Protein AF-A0A6P0YKS4-F1 (afdb_monomer)

Structure (mmCIF, N/CA/C/O backbone):
data_AF-A0A6P0YKS4-F1
#
_entry.id   AF-A0A6P0YKS4-F1
#
loop_
_atom_site.group_PDB
_atom_site.id
_atom_site.type_symbol
_atom_site.label_atom_id
_atom_site.label_alt_id
_atom_site.label_comp_id
_atom_site.label_asym_id
_atom_site.label_entity_id
_atom_site.label_seq_id
_atom_site.pdbx_PDB_ins_code
_atom_site.Cartn_x
_atom_site.Cartn_y
_atom_site.Cartn_z
_atom_site.occupancy
_atom_site.B_iso_or_equiv
_atom_site.auth_seq_id
_atom_site.auth_comp_id
_atom_site.auth_asym_id
_atom_site.auth_atom_id
_atom_site.pdbx_PDB_model_num
ATOM 1 N N . MET A 1 1 ? -8.282 -1.450 -3.101 1.00 84.88 1 MET A N 1
ATOM 2 C CA . MET A 1 1 ? -7.447 -0.803 -2.069 1.00 84.88 1 MET A CA 1
ATOM 3 C C . MET A 1 1 ? -6.037 -1.349 -2.184 1.00 84.88 1 MET A C 1
ATOM 5 O 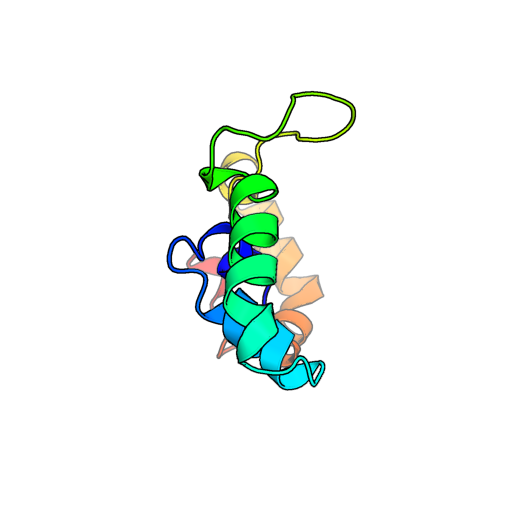O . MET A 1 1 ? -5.916 -2.565 -2.306 1.00 84.88 1 MET A O 1
ATOM 9 N N . LYS A 1 2 ? -5.008 -0.495 -2.210 1.00 91.19 2 LYS A N 1
ATOM 10 C CA . LYS A 1 2 ? -3.612 -0.930 -2.345 1.00 91.19 2 LYS A CA 1
ATOM 11 C C . LYS A 1 2 ? -2.828 -0.693 -1.055 1.00 91.19 2 LYS A C 1
ATOM 13 O O . LYS A 1 2 ? -3.227 0.103 -0.206 1.00 91.19 2 LYS A O 1
ATOM 18 N N . TYR A 1 3 ? -1.714 -1.403 -0.903 1.00 89.12 3 TYR A N 1
ATOM 19 C CA . TYR A 1 3 ? -0.847 -1.269 0.269 1.00 89.12 3 TYR A CA 1
ATOM 20 C C . TYR A 1 3 ? -0.245 0.137 0.369 1.00 89.12 3 TYR A C 1
ATOM 22 O O . TYR A 1 3 ? -0.183 0.704 1.458 1.00 89.12 3 TYR A O 1
ATOM 30 N N . GLU A 1 4 ? 0.157 0.714 -0.765 1.00 89.38 4 GLU A N 1
ATOM 31 C CA . GLU A 1 4 ? 0.770 2.041 -0.835 1.00 89.38 4 GLU A CA 1
ATOM 32 C C . GLU A 1 4 ? -0.181 3.134 -0.341 1.00 89.38 4 GLU A C 1
ATOM 34 O O . GLU A 1 4 ? 0.266 4.080 0.303 1.00 89.38 4 GLU A O 1
ATOM 39 N N . ASP A 1 5 ? -1.483 2.970 -0.582 1.00 91.06 5 ASP A N 1
ATOM 40 C CA . ASP A 1 5 ? -2.504 3.900 -0.104 1.00 91.06 5 ASP A CA 1
ATOM 41 C C . ASP A 1 5 ? -2.643 3.804 1.426 1.00 91.06 5 ASP A C 1
ATOM 43 O O . ASP A 1 5 ? -2.663 4.815 2.125 1.00 91.06 5 ASP A O 1
ATOM 47 N N . LEU A 1 6 ? -2.657 2.581 1.973 1.00 92.00 6 LEU A N 1
ATOM 48 C CA . LEU A 1 6 ? -2.825 2.330 3.410 1.00 92.00 6 LEU A CA 1
ATOM 49 C C . LEU A 1 6 ? -1.647 2.815 4.257 1.00 92.00 6 LEU A C 1
ATOM 51 O O . LEU A 1 6 ? -1.847 3.372 5.336 1.00 92.00 6 LEU A O 1
ATOM 55 N N . ILE A 1 7 ? -0.411 2.628 3.789 1.00 90.00 7 ILE A N 1
ATOM 56 C CA . ILE A 1 7 ? 0.770 3.096 4.534 1.00 90.00 7 ILE A CA 1
ATOM 57 C C . ILE A 1 7 ? 0.921 4.619 4.527 1.00 90.00 7 ILE A C 1
ATOM 59 O O . ILE A 1 7 ? 1.737 5.140 5.285 1.00 90.00 7 ILE A O 1
ATOM 63 N N . GLN A 1 8 ? 0.169 5.327 3.680 1.00 90.06 8 GLN A N 1
ATOM 64 C CA . GLN A 1 8 ? 0.134 6.790 3.619 1.00 90.06 8 GLN A CA 1
ATOM 65 C C . GLN A 1 8 ? -1.183 7.378 4.149 1.00 90.06 8 GLN A C 1
ATOM 67 O O . GLN A 1 8 ? -1.342 8.598 4.152 1.00 90.06 8 GLN A O 1
ATOM 72 N N . ASP A 1 9 ? -2.104 6.543 4.640 1.00 93.12 9 ASP A N 1
ATOM 73 C CA . ASP A 1 9 ? -3.420 6.947 5.143 1.00 93.12 9 ASP A CA 1
ATOM 74 C C . ASP A 1 9 ? -3.339 7.565 6.549 1.00 93.12 9 ASP A C 1
ATOM 76 O O . ASP A 1 9 ? -3.874 7.044 7.527 1.00 93.12 9 ASP A O 1
ATOM 80 N N . VAL A 1 10 ? -2.646 8.698 6.668 1.00 91.62 10 VAL A N 1
ATOM 81 C CA . VAL A 1 10 ? -2.456 9.409 7.945 1.00 91.62 10 VAL A CA 1
ATOM 82 C C . VAL A 1 10 ? -3.794 9.861 8.540 1.00 91.62 10 VAL A C 1
ATOM 84 O O . VAL A 1 10 ? -3.963 9.865 9.758 1.00 91.62 10 VAL A O 1
ATOM 87 N N . ASN A 1 11 ? -4.763 10.186 7.680 1.00 94.94 11 ASN A N 1
ATOM 88 C CA . ASN A 1 11 ? -6.110 10.602 8.076 1.00 94.94 11 ASN A CA 1
ATOM 89 C C . ASN A 1 11 ? -7.038 9.421 8.419 1.00 94.94 11 ASN A C 1
ATOM 91 O O . ASN A 1 11 ? -8.147 9.646 8.901 1.00 94.94 11 ASN A O 1
ATOM 95 N N . LEU A 1 12 ? -6.584 8.177 8.222 1.00 95.94 12 LEU A N 1
ATOM 96 C CA . LEU A 1 12 ? -7.309 6.936 8.520 1.00 95.94 12 LEU A CA 1
ATOM 97 C C . LEU A 1 12 ? -8.644 6.785 7.764 1.00 95.94 12 LEU A C 1
ATOM 99 O O . LEU A 1 12 ? -9.556 6.102 8.242 1.00 95.94 12 LEU A O 1
ATOM 103 N N . ASN A 1 13 ? -8.776 7.420 6.599 1.00 96.56 13 ASN A N 1
ATOM 104 C CA . ASN A 1 13 ? -9.996 7.371 5.794 1.00 96.56 13 ASN A CA 1
ATOM 105 C C . ASN A 1 13 ? -10.205 5.968 5.212 1.00 96.56 13 ASN A C 1
ATOM 107 O O . ASN A 1 13 ? -11.292 5.406 5.330 1.00 96.56 13 ASN A O 1
ATOM 111 N N . LEU A 1 14 ? -9.143 5.358 4.681 1.00 96.50 14 LEU A N 1
ATOM 112 C CA . LEU A 1 14 ? -9.190 4.005 4.126 1.00 96.50 14 LEU A CA 1
ATOM 113 C C . LEU A 1 14 ? -9.376 2.969 5.233 1.00 96.50 14 LEU A C 1
ATOM 115 O O . LEU A 1 14 ? -10.135 2.016 5.072 1.00 96.50 14 LEU A O 1
ATOM 119 N N . PHE A 1 15 ? -8.751 3.172 6.396 1.00 96.56 15 PHE A N 1
ATOM 120 C CA . PHE A 1 15 ? -9.019 2.331 7.566 1.00 96.56 15 PHE A CA 1
ATOM 121 C C . PHE A 1 15 ? -10.480 2.415 8.019 1.00 96.56 15 PHE A C 1
ATOM 123 O O . PHE A 1 15 ? -11.069 1.391 8.370 1.00 96.56 15 PHE A O 1
ATOM 130 N N . LYS A 1 16 ? -11.090 3.606 7.989 1.00 96.75 16 LYS A N 1
ATOM 131 C CA . LYS A 1 16 ? -12.516 3.772 8.291 1.00 96.75 16 LYS A CA 1
ATOM 132 C C . LYS A 1 16 ? -13.381 3.009 7.291 1.00 96.75 16 LYS A C 1
ATOM 134 O O . LYS A 1 16 ? -14.254 2.260 7.726 1.00 96.75 16 LYS A O 1
ATOM 139 N N . GLU A 1 17 ? -13.105 3.144 5.996 1.00 96.62 17 GLU A N 1
ATOM 140 C CA . GLU A 1 17 ? -13.800 2.402 4.938 1.00 96.62 17 GLU A CA 1
ATOM 141 C C . GLU A 1 17 ? -13.672 0.886 5.129 1.00 96.62 17 GLU A C 1
ATOM 143 O O . GLU A 1 17 ? -14.678 0.183 5.061 1.00 96.62 17 GLU A O 1
ATOM 148 N N . ILE A 1 18 ? -12.478 0.376 5.466 1.00 96.56 18 ILE A N 1
ATOM 149 C CA . ILE A 1 18 ? -12.278 -1.044 5.804 1.00 96.56 18 ILE A CA 1
ATOM 150 C C . ILE A 1 18 ? -13.183 -1.447 6.967 1.00 96.56 18 ILE A C 1
ATOM 152 O O . ILE A 1 18 ? -13.875 -2.460 6.890 1.00 96.56 18 ILE A O 1
ATOM 156 N N . PHE A 1 19 ? -13.189 -0.687 8.064 1.00 97.31 19 PHE A N 1
ATOM 157 C CA . PHE A 1 19 ? -13.980 -1.063 9.234 1.00 97.31 19 PHE A CA 1
ATOM 158 C C . PHE A 1 19 ? -15.487 -1.027 8.960 1.00 97.31 19 PHE A C 1
ATOM 160 O O . PHE A 1 19 ? -16.216 -1.890 9.450 1.00 97.31 19 PHE A O 1
ATOM 167 N N . GLN A 1 20 ? -15.948 -0.070 8.156 1.00 96.62 20 GLN A N 1
ATOM 168 C CA . GLN A 1 20 ? -17.339 -0.001 7.714 1.00 96.62 20 GLN A CA 1
ATOM 169 C C . GLN A 1 20 ? -17.695 -1.175 6.800 1.00 96.62 20 GLN A C 1
ATOM 171 O O . GLN A 1 20 ? -18.712 -1.827 7.024 1.00 96.62 20 GLN A O 1
ATOM 176 N N . PHE A 1 21 ? -16.830 -1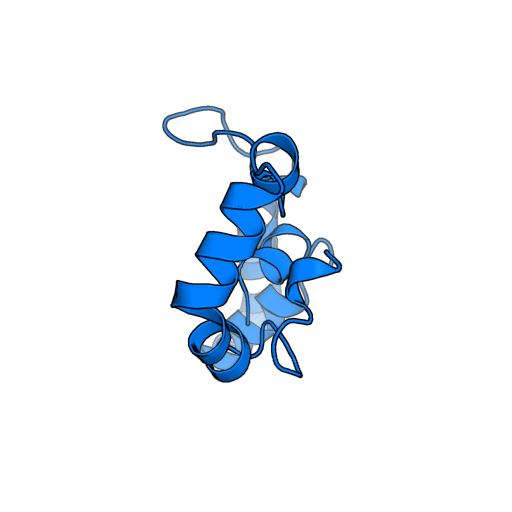.500 5.836 1.00 96.69 21 PHE A N 1
ATOM 177 C CA . PHE A 1 21 ? -16.990 -2.653 4.950 1.00 96.69 21 PHE A CA 1
ATOM 178 C C . PHE A 1 21 ? -17.058 -3.977 5.726 1.00 96.69 21 PHE A C 1
ATOM 180 O O . PHE A 1 21 ? -17.880 -4.836 5.421 1.00 96.69 21 PHE A O 1
ATOM 187 N N . LEU A 1 22 ? -16.253 -4.120 6.782 1.00 97.00 22 LEU A N 1
ATOM 188 C CA . LEU A 1 22 ? -16.278 -5.279 7.682 1.00 97.00 22 LEU A CA 1
ATOM 189 C C . LEU A 1 22 ? -17.504 -5.311 8.620 1.00 97.00 22 LEU A C 1
ATOM 191 O O . LEU A 1 22 ? -17.645 -6.248 9.405 1.00 97.00 22 LEU A O 1
ATOM 195 N N . GLY A 1 23 ? -18.386 -4.307 8.573 1.00 97.25 23 GLY A N 1
ATOM 196 C CA . GLY A 1 23 ? -19.632 -4.272 9.343 1.00 97.25 23 GLY A CA 1
ATOM 197 C C . GLY A 1 23 ? -19.481 -3.814 10.797 1.00 97.25 23 GLY A C 1
ATOM 198 O O . GLY A 1 23 ? -20.366 -4.061 11.623 1.00 97.25 23 GLY A O 1
ATOM 199 N N . PHE A 1 24 ? -18.380 -3.146 11.158 1.00 97.44 24 PHE A N 1
ATOM 200 C CA . PHE A 1 24 ? -18.225 -2.607 12.508 1.00 97.44 24 PHE A CA 1
ATOM 201 C C . PHE A 1 24 ? -19.162 -1.413 12.748 1.00 97.44 24 PHE A C 1
ATOM 203 O O . PHE A 1 24 ? -19.287 -0.506 11.932 1.00 97.44 24 PHE A O 1
ATOM 210 N N . LYS A 1 25 ? -19.807 -1.389 13.921 1.00 95.31 25 LYS A N 1
ATOM 211 C CA . LYS A 1 25 ? -20.733 -0.312 14.315 1.00 95.31 25 LYS A CA 1
ATOM 212 C C . LYS A 1 25 ? -19.992 1.013 14.527 1.00 95.31 25 LYS A C 1
ATOM 214 O O . LYS A 1 25 ? -18.932 1.019 15.148 1.00 95.31 25 LYS A O 1
ATOM 219 N N . GLU A 1 26 ? -20.611 2.143 14.179 1.00 93.12 26 GLU A N 1
ATOM 220 C CA . GLU A 1 26 ? -19.997 3.482 14.304 1.00 93.12 26 GLU A CA 1
ATOM 221 C C . GLU A 1 26 ? -19.417 3.753 15.707 1.00 93.12 26 GLU A 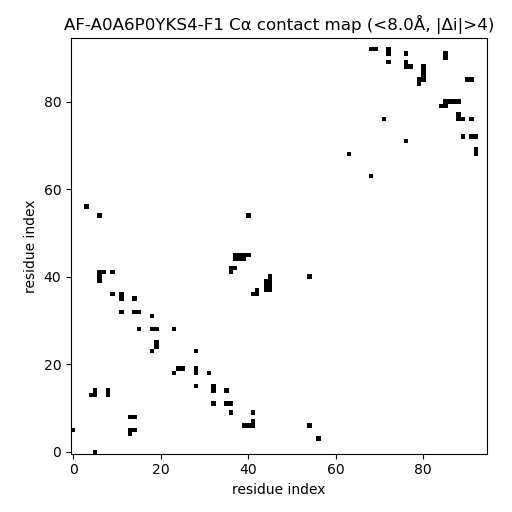C 1
ATOM 223 O O . GLU A 1 26 ? -18.293 4.230 15.855 1.00 93.12 26 GLU A O 1
ATOM 228 N N . ARG A 1 27 ? -20.118 3.307 16.760 1.00 94.94 27 ARG A N 1
ATOM 229 C CA . ARG A 1 27 ? -19.683 3.454 18.161 1.00 94.94 27 ARG A CA 1
ATOM 230 C C . ARG A 1 27 ? -18.307 2.848 18.484 1.00 94.94 27 ARG A C 1
ATOM 232 O O . ARG A 1 27 ? -17.686 3.254 19.461 1.00 94.94 27 ARG A O 1
ATOM 239 N N . ILE A 1 28 ? -17.842 1.853 17.720 1.00 96.69 28 ILE A N 1
ATOM 240 C CA . ILE A 1 28 ? -16.528 1.215 17.923 1.00 96.69 28 ILE A CA 1
ATOM 241 C C . ILE A 1 28 ? -15.474 1.669 16.911 1.00 96.69 28 ILE A C 1
ATOM 243 O O . ILE A 1 28 ? -14.288 1.468 17.174 1.00 96.69 28 ILE A O 1
ATOM 247 N N . ILE A 1 29 ? -15.867 2.320 15.810 1.00 96.75 29 ILE A N 1
ATOM 248 C CA . ILE A 1 29 ? -14.948 2.754 14.747 1.00 96.75 29 ILE A CA 1
ATOM 249 C C . ILE A 1 29 ? -13.862 3.670 15.311 1.00 96.75 29 ILE A C 1
ATOM 251 O O . ILE A 1 29 ? -12.685 3.417 15.082 1.00 96.75 29 ILE A O 1
ATOM 255 N N . SER A 1 30 ? -14.214 4.652 16.148 1.00 95.94 30 SER A N 1
ATOM 256 C CA . SER A 1 30 ? -13.220 5.539 16.779 1.00 95.94 30 SER A CA 1
ATOM 257 C C . SER A 1 30 ? -12.140 4.766 17.558 1.00 95.94 30 SER A C 1
ATOM 259 O O . SER A 1 30 ? -10.957 5.109 17.516 1.00 95.94 30 SER A O 1
ATOM 261 N N . ARG A 1 31 ? -12.515 3.671 18.237 1.00 97.19 31 ARG A N 1
ATOM 262 C CA . ARG A 1 31 ? -11.558 2.819 18.959 1.00 97.19 31 ARG A CA 1
ATOM 263 C C . ARG A 1 31 ? -10.670 2.029 18.000 1.00 97.19 31 ARG A C 1
ATOM 265 O O . ARG A 1 31 ? -9.472 1.919 18.248 1.00 97.19 31 ARG A O 1
ATOM 272 N N . LEU A 1 32 ? -11.245 1.492 16.927 1.00 97.56 32 LEU A N 1
ATOM 273 C CA . LEU A 1 32 ? -10.509 0.748 15.904 1.00 97.56 32 LEU A CA 1
ATOM 274 C C . LEU A 1 32 ? -9.521 1.649 15.153 1.00 97.56 32 LEU A C 1
ATOM 276 O O . LEU A 1 32 ? -8.370 1.261 14.980 1.00 97.56 32 LEU A O 1
ATOM 280 N N . LEU A 1 33 ? -9.913 2.882 14.819 1.00 97.38 33 LEU A N 1
ATOM 281 C CA . LEU A 1 33 ? -9.032 3.876 14.195 1.00 97.38 33 LEU A CA 1
ATOM 282 C C . LEU A 1 33 ? -7.844 4.228 15.098 1.00 97.38 33 LEU A C 1
ATOM 284 O O . LEU A 1 33 ? -6.709 4.274 14.632 1.00 97.38 33 LEU A O 1
ATOM 288 N N . LYS A 1 34 ? -8.058 4.371 16.414 1.00 96.38 34 LYS A N 1
ATOM 289 C CA . LYS A 1 34 ? -6.948 4.544 17.372 1.00 96.38 34 LYS A CA 1
ATOM 290 C C . LYS A 1 34 ? -5.984 3.356 17.360 1.00 96.38 34 LYS A C 1
ATOM 292 O O . LYS A 1 34 ? -4.783 3.558 17.509 1.00 96.38 34 LYS A O 1
ATOM 297 N N . ILE A 1 35 ? -6.486 2.129 17.213 1.00 95.69 35 ILE A N 1
ATOM 298 C CA . ILE A 1 35 ? -5.638 0.931 17.115 1.00 95.69 35 ILE A CA 1
ATOM 299 C C . ILE A 1 35 ? -4.860 0.940 15.797 1.00 95.69 35 ILE A C 1
ATOM 301 O O . ILE A 1 35 ? -3.650 0.725 15.832 1.00 95.69 35 ILE A O 1
ATOM 305 N N . ALA A 1 36 ? -5.528 1.227 14.675 1.00 95.25 36 ALA A N 1
ATOM 306 C CA . ALA A 1 36 ? -4.902 1.333 13.360 1.00 95.25 36 ALA A CA 1
ATOM 307 C C . ALA A 1 36 ? -3.753 2.344 13.386 1.00 95.25 36 ALA A C 1
ATOM 309 O O . ALA A 1 36 ? -2.623 1.972 13.094 1.00 95.25 36 ALA A O 1
ATOM 310 N N . TYR A 1 37 ? -4.006 3.560 13.884 1.00 95.25 37 TYR A N 1
ATOM 311 C CA . TYR A 1 37 ? -2.983 4.592 14.034 1.00 95.25 37 TYR A CA 1
ATOM 312 C C . TYR A 1 37 ? -1.755 4.076 14.788 1.00 95.25 37 TYR A C 1
ATOM 314 O O . TYR A 1 37 ? -0.659 4.091 14.246 1.00 95.25 37 TYR A O 1
ATOM 322 N N . ARG A 1 38 ? -1.928 3.531 16.001 1.00 93.25 38 ARG A N 1
ATOM 323 C CA . ARG A 1 38 ? -0.809 3.038 16.834 1.00 93.25 38 ARG A CA 1
ATOM 324 C C . ARG A 1 38 ? 0.014 1.931 16.170 1.00 93.25 38 ARG A C 1
ATOM 326 O O . ARG A 1 38 ? 1.147 1.683 16.575 1.00 93.25 38 ARG A O 1
ATOM 333 N N . LYS A 1 39 ? -0.582 1.191 15.233 1.00 90.12 39 LYS A N 1
ATOM 334 C CA . LYS A 1 39 ? 0.065 0.088 14.513 1.00 90.12 39 LYS A CA 1
ATOM 335 C C . LYS A 1 39 ? 0.615 0.503 13.152 1.00 90.12 39 LYS A C 1
ATOM 337 O O . LYS A 1 39 ? 1.384 -0.258 12.572 1.00 90.12 39 LYS A O 1
ATOM 342 N N . SER A 1 40 ? 0.286 1.697 12.676 1.00 90.38 40 SER A N 1
ATOM 343 C CA . SER A 1 40 ? 0.826 2.249 11.442 1.00 90.38 40 SER A 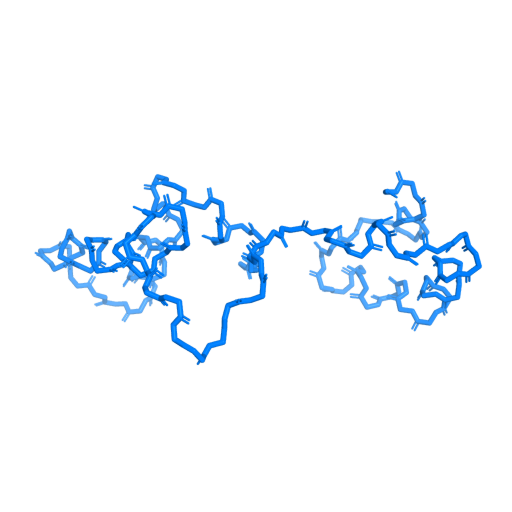CA 1
ATOM 344 C C . SER A 1 40 ? 2.244 2.772 11.627 1.00 90.38 40 SER A C 1
ATOM 346 O O . SER A 1 40 ? 2.572 3.384 12.644 1.00 90.38 40 SER A O 1
ATOM 348 N N . LEU A 1 41 ? 3.081 2.596 10.604 1.00 87.12 41 LEU A N 1
ATOM 349 C CA . LEU A 1 41 ? 4.482 3.032 10.618 1.00 87.12 41 LEU A CA 1
ATOM 350 C C . LEU A 1 41 ? 4.630 4.549 10.798 1.00 87.12 41 LEU A C 1
ATOM 352 O O . LEU A 1 41 ? 5.531 4.999 11.501 1.00 87.12 41 LEU A O 1
ATOM 356 N N . PHE A 1 42 ? 3.704 5.331 10.237 1.00 88.62 42 PHE A N 1
ATOM 357 C CA . PHE A 1 42 ? 3.687 6.791 10.361 1.00 88.62 42 PHE A CA 1
ATOM 358 C C . PHE A 1 42 ? 3.393 7.301 11.781 1.00 88.62 42 PHE A C 1
ATOM 360 O O . PHE A 1 42 ? 3.569 8.485 12.043 1.00 88.62 42 PHE A O 1
ATOM 367 N N . SER A 1 43 ? 2.962 6.441 12.710 1.00 89.25 43 SER A N 1
ATOM 368 C CA . SER A 1 43 ? 2.691 6.859 14.093 1.00 89.25 43 SER A CA 1
ATOM 369 C C . SER A 1 43 ? 3.943 7.050 14.943 1.00 89.25 43 SER A C 1
ATOM 371 O O . SER A 1 43 ? 3.857 7.647 16.014 1.00 89.25 43 SER A O 1
ATOM 373 N N . GLY A 1 44 ? 5.082 6.484 14.526 1.00 85.62 44 GLY A N 1
ATOM 374 C CA . GLY A 1 44 ? 6.300 6.426 15.340 1.00 85.62 44 GLY A CA 1
ATOM 375 C C . GLY A 1 44 ? 6.198 5.530 16.586 1.00 85.62 44 GLY A C 1
ATOM 376 O O . GLY A 1 44 ? 7.138 5.477 17.371 1.00 85.62 44 GLY A O 1
ATOM 377 N N . GLN A 1 45 ? 5.081 4.817 16.788 1.00 86.00 45 GLN A N 1
ATOM 378 C CA . GLN A 1 45 ? 4.813 4.007 17.990 1.00 86.00 45 GLN A CA 1
ATOM 379 C C . GLN A 1 45 ? 5.091 2.509 17.799 1.00 86.00 45 GLN A C 1
ATOM 381 O O . GLN A 1 45 ? 4.933 1.709 18.725 1.00 86.00 45 GLN A O 1
ATOM 386 N N . VAL A 1 46 ? 5.490 2.107 16.593 1.00 82.75 46 VAL A N 1
ATOM 387 C CA . VAL A 1 46 ? 5.757 0.709 16.256 1.00 82.75 46 VAL A CA 1
ATOM 388 C C . VAL A 1 46 ? 7.174 0.339 16.701 1.00 82.75 46 VAL A C 1
ATOM 390 O O . VAL A 1 46 ? 8.135 1.015 16.347 1.00 82.75 46 VAL A O 1
ATOM 393 N N . SER A 1 47 ? 7.320 -0.728 17.497 1.00 71.06 47 SER A N 1
ATOM 394 C CA . SER A 1 47 ? 8.635 -1.169 17.978 1.00 71.06 47 SER A CA 1
ATOM 395 C C . SER A 1 47 ? 9.415 -1.927 16.897 1.00 71.06 47 SER A C 1
ATOM 397 O O . SER A 1 47 ? 8.847 -2.691 16.117 1.00 71.06 47 SER A O 1
ATOM 399 N N . ASN A 1 48 ? 10.741 -1.766 16.889 1.00 64.50 48 ASN A N 1
ATOM 400 C CA . ASN A 1 48 ? 11.664 -2.351 15.903 1.00 64.50 48 ASN A CA 1
ATOM 401 C C . ASN A 1 48 ? 11.887 -3.879 16.035 1.00 64.50 48 ASN A C 1
ATOM 403 O O . ASN A 1 48 ? 12.974 -4.379 15.745 1.00 64.50 48 ASN A O 1
ATOM 407 N N . LYS A 1 49 ? 10.899 -4.667 16.479 1.00 64.25 49 LYS A N 1
ATOM 408 C CA . LYS A 1 49 ? 11.054 -6.128 16.626 1.00 64.25 49 LYS A CA 1
ATOM 409 C C . LYS A 1 49 ? 10.422 -6.900 15.451 1.00 64.25 49 LYS A C 1
ATOM 411 O O . LYS A 1 49 ? 9.214 -6.851 15.266 1.00 64.25 49 LYS A O 1
ATOM 416 N N . LYS A 1 50 ? 11.276 -7.640 14.712 1.00 64.44 50 LYS A N 1
ATOM 417 C CA . LYS A 1 50 ? 11.003 -8.748 13.753 1.00 64.44 50 LYS A CA 1
ATOM 418 C C . LYS A 1 50 ? 9.721 -8.563 12.892 1.00 64.44 50 LYS A C 1
ATOM 420 O O . LYS A 1 50 ? 8.760 -9.280 13.103 1.00 64.44 50 LYS A O 1
ATOM 425 N N . HIS A 1 51 ? 9.532 -7.612 11.976 1.00 68.56 51 HIS A N 1
ATOM 426 C CA . HIS A 1 51 ? 10.238 -7.399 10.708 1.00 68.56 51 HIS A CA 1
ATOM 427 C C . HIS A 1 51 ? 9.728 -6.078 10.089 1.00 68.56 51 HIS A C 1
ATOM 429 O O . HIS A 1 51 ? 8.702 -6.049 9.411 1.00 68.56 51 HIS A O 1
ATOM 435 N N . ILE A 1 52 ? 10.451 -4.976 10.298 1.00 70.06 52 ILE A N 1
ATOM 436 C CA . ILE A 1 52 ? 10.228 -3.711 9.582 1.00 70.06 52 ILE A CA 1
ATOM 437 C C . ILE A 1 52 ? 11.557 -3.342 8.932 1.00 70.06 52 ILE A C 1
ATOM 439 O O . ILE A 1 52 ? 12.528 -3.075 9.632 1.00 70.06 52 ILE A O 1
ATOM 443 N N . ARG A 1 53 ? 11.620 -3.384 7.593 1.00 75.00 53 ARG A N 1
ATOM 444 C CA . ARG A 1 53 ? 12.836 -3.038 6.832 1.00 75.00 53 ARG A CA 1
ATOM 445 C C . ARG A 1 53 ? 12.944 -1.534 6.555 1.00 75.00 53 ARG A C 1
ATOM 447 O O . ARG A 1 53 ? 14.006 -0.963 6.746 1.00 75.00 53 ARG A O 1
ATOM 454 N N . SER A 1 54 ? 11.869 -0.890 6.097 1.00 77.19 54 SER A N 1
ATOM 455 C CA . SER A 1 54 ? 11.816 0.577 5.934 1.00 77.19 54 SER A CA 1
ATOM 456 C C . SER A 1 54 ? 10.385 1.120 5.931 1.00 77.19 54 SER A C 1
ATOM 458 O O . SER A 1 54 ? 10.149 2.226 6.405 1.00 77.19 54 SER A O 1
ATOM 460 N N . GLY A 1 55 ? 9.437 0.349 5.377 1.00 77.50 55 GLY A N 1
ATOM 461 C CA . GLY A 1 55 ? 8.059 0.797 5.189 1.00 77.50 55 GLY A CA 1
ATOM 462 C C . GLY A 1 55 ? 7.855 1.854 4.107 1.00 77.50 55 GLY A C 1
ATOM 463 O O . GLY A 1 55 ? 6.751 2.370 3.984 1.00 77.50 55 GLY A O 1
ATOM 464 N N . LYS A 1 56 ? 8.893 2.203 3.339 1.00 83.94 56 LYS A N 1
ATOM 465 C CA . LYS A 1 56 ? 8.803 3.200 2.269 1.00 83.94 56 LYS A CA 1
ATOM 466 C C . LYS A 1 56 ? 8.146 2.603 1.024 1.00 83.94 56 LYS A C 1
ATOM 468 O O . LYS A 1 56 ? 8.405 1.453 0.670 1.00 83.94 56 LYS A O 1
ATOM 473 N N . LYS A 1 57 ? 7.334 3.407 0.335 1.00 86.94 57 LYS A N 1
ATOM 474 C CA . LYS A 1 57 ? 6.820 3.064 -0.997 1.00 86.94 57 LYS A CA 1
ATOM 475 C C . LYS A 1 57 ? 7.920 3.159 -2.054 1.00 86.94 57 LYS A C 1
ATOM 477 O O . LYS A 1 57 ? 8.892 3.883 -1.870 1.00 86.94 57 LYS A O 1
ATOM 482 N N . GLU A 1 58 ? 7.734 2.439 -3.156 1.00 88.50 58 GLU A N 1
ATOM 483 C CA . GLU A 1 58 ? 8.530 2.568 -4.389 1.00 88.50 58 GLU A CA 1
ATOM 484 C C . GLU A 1 58 ? 10.060 2.419 -4.234 1.00 88.50 58 GLU A C 1
ATOM 486 O O . GLU A 1 58 ? 10.812 2.874 -5.091 1.00 88.50 58 GLU A O 1
ATOM 491 N N . GLN A 1 59 ? 10.549 1.725 -3.196 1.00 90.12 59 GLN A N 1
ATOM 492 C CA . GLN A 1 59 ? 11.997 1.543 -2.975 1.00 90.12 59 GLN A CA 1
ATOM 493 C C . GLN A 1 59 ? 12.724 0.862 -4.139 1.00 90.12 59 GLN A C 1
ATOM 495 O O . GLN A 1 59 ? 13.935 0.986 -4.271 1.00 90.12 59 GLN A O 1
ATOM 500 N N . TRP A 1 60 ? 11.998 0.133 -4.9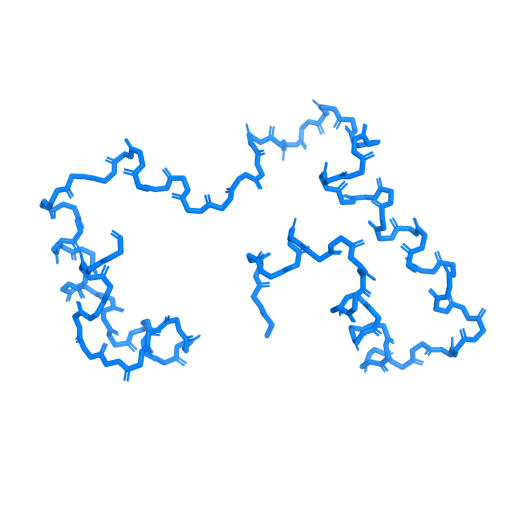88 1.00 91.31 60 TRP A N 1
ATOM 501 C CA . TRP A 1 60 ? 12.550 -0.512 -6.174 1.00 91.31 60 TRP A CA 1
ATOM 502 C C . TRP A 1 60 ? 13.253 0.484 -7.111 1.00 91.31 60 TRP A C 1
ATOM 504 O O . TRP A 1 60 ? 14.214 0.091 -7.768 1.00 91.31 60 TRP A O 1
ATOM 514 N N . LYS A 1 61 ? 12.854 1.767 -7.121 1.00 91.31 61 LYS A N 1
ATO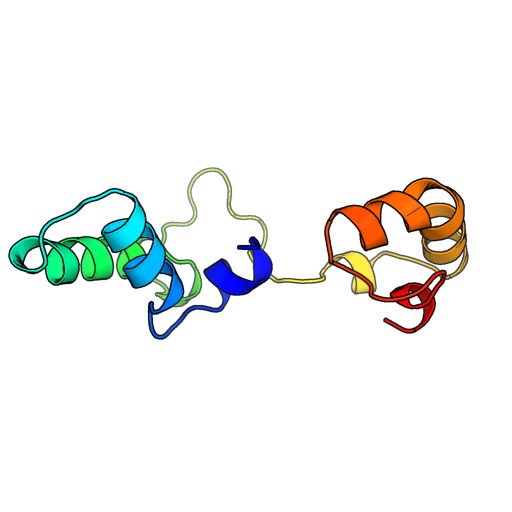M 515 C CA . LYS A 1 61 ? 13.481 2.826 -7.932 1.00 91.31 61 LYS A CA 1
ATOM 516 C C . LYS A 1 61 ? 14.964 3.024 -7.617 1.00 91.31 61 LYS A C 1
ATOM 518 O O . LYS A 1 61 ? 15.730 3.362 -8.508 1.00 91.31 61 LYS A O 1
ATOM 523 N N . GLU A 1 62 ? 15.373 2.769 -6.375 1.00 92.50 62 GLU A N 1
ATOM 524 C CA . GLU A 1 62 ? 16.771 2.889 -5.938 1.00 92.50 62 GLU A CA 1
ATOM 525 C C . GLU A 1 62 ? 17.651 1.735 -6.458 1.00 92.50 62 GLU A C 1
ATOM 527 O O . GLU A 1 62 ? 18.872 1.858 -6.507 1.00 92.50 62 GLU A O 1
ATOM 532 N N . TYR A 1 63 ? 17.045 0.609 -6.850 1.00 93.12 63 TYR A N 1
ATOM 533 C CA . TYR A 1 63 ? 17.760 -0.627 -7.196 1.00 93.12 63 TYR A CA 1
ATOM 534 C C . TYR A 1 63 ? 17.563 -1.070 -8.653 1.00 93.12 63 TYR A C 1
ATOM 536 O O . TYR A 1 63 ? 18.371 -1.830 -9.196 1.00 93.12 63 TYR A O 1
ATOM 544 N N . PHE A 1 64 ? 16.482 -0.639 -9.304 1.00 94.19 64 PHE A N 1
ATOM 545 C CA . PHE A 1 64 ? 16.172 -1.017 -10.678 1.00 94.19 64 PHE A CA 1
ATOM 546 C C . PHE A 1 64 ? 16.988 -0.184 -11.664 1.00 94.19 64 PHE A C 1
ATOM 548 O O . PHE A 1 64 ? 16.887 1.038 -11.712 1.00 94.19 64 PHE A O 1
ATOM 555 N N . LYS A 1 65 ? 17.758 -0.876 -12.504 1.00 94.75 65 LYS A N 1
ATOM 556 C CA . LYS A 1 65 ? 18.397 -0.303 -13.691 1.00 94.75 65 LYS A CA 1
ATOM 557 C C . LYS A 1 65 ? 17.410 -0.326 -14.859 1.00 94.75 65 LYS A C 1
ATOM 559 O O . LYS A 1 65 ? 16.442 -1.085 -14.818 1.00 94.75 65 LYS A O 1
ATOM 564 N N . THR A 1 66 ? 17.696 0.418 -15.926 1.00 92.88 66 THR A N 1
ATOM 565 C CA . THR A 1 66 ? 16.873 0.451 -17.152 1.00 92.88 66 THR A CA 1
ATOM 566 C C . THR A 1 66 ? 16.548 -0.952 -17.668 1.00 92.88 66 THR A C 1
ATOM 568 O O . THR A 1 66 ? 15.380 -1.286 -17.825 1.00 92.88 66 THR A O 1
ATOM 571 N N . ILE A 1 67 ? 17.553 -1.830 -17.755 1.00 95.44 67 ILE A N 1
ATOM 572 C CA . ILE A 1 67 ? 17.365 -3.227 -18.178 1.00 95.44 67 ILE A CA 1
ATOM 573 C C . ILE A 1 67 ? 16.405 -4.022 -17.273 1.00 95.44 67 ILE A C 1
ATOM 575 O O . ILE A 1 67 ? 15.655 -4.872 -17.748 1.00 95.44 67 ILE A O 1
ATOM 579 N N . HIS A 1 68 ? 16.385 -3.746 -15.963 1.00 95.62 68 HIS A N 1
ATOM 580 C CA . HIS A 1 68 ? 15.441 -4.389 -15.045 1.00 95.62 68 HIS A CA 1
ATOM 581 C C . HIS A 1 68 ? 14.022 -3.875 -15.282 1.00 95.62 68 HIS A C 1
ATOM 583 O O . HIS A 1 68 ? 13.081 -4.666 -15.243 1.00 95.62 68 HIS A O 1
ATOM 589 N N . LYS A 1 69 ? 13.869 -2.570 -15.546 1.00 93.25 69 LYS A N 1
ATOM 590 C CA . LYS A 1 69 ? 12.563 -1.968 -15.828 1.00 93.25 69 LYS A CA 1
ATOM 591 C C . LYS A 1 69 ? 11.958 -2.532 -17.113 1.00 93.25 69 LYS A C 1
ATOM 593 O O . LYS A 1 69 ? 10.830 -3.012 -17.094 1.00 93.25 69 LYS A O 1
ATOM 598 N N . GLU A 1 70 ? 12.736 -2.557 -18.191 1.00 93.62 70 GLU A N 1
ATOM 599 C CA . GLU A 1 70 ? 12.326 -3.108 -19.489 1.00 93.62 70 GLU A CA 1
ATOM 600 C C . GLU A 1 70 ? 11.930 -4.582 -19.376 1.00 93.62 70 GLU A C 1
ATOM 602 O O . GLU A 1 70 ? 10.865 -4.994 -19.848 1.00 93.62 70 GLU A O 1
ATOM 607 N N . ARG A 1 71 ? 12.756 -5.385 -18.688 1.00 95.62 71 ARG A N 1
ATOM 608 C CA . ARG A 1 71 ? 12.463 -6.806 -18.489 1.00 95.62 71 ARG A CA 1
ATOM 609 C C . ARG A 1 71 ? 11.216 -7.020 -17.638 1.00 95.62 71 ARG A C 1
ATOM 611 O O . ARG A 1 71 ? 10.450 -7.931 -17.932 1.00 95.62 71 ARG A O 1
ATOM 618 N N . PHE A 1 72 ? 11.007 -6.204 -16.608 1.00 95.25 72 PHE A N 1
ATOM 619 C CA . PHE A 1 72 ? 9.824 -6.284 -15.755 1.00 95.25 72 PHE A CA 1
ATOM 620 C C . PHE A 1 72 ? 8.544 -5.987 -16.541 1.00 95.25 72 PHE A C 1
ATOM 622 O O . PHE A 1 72 ? 7.618 -6.790 -16.500 1.00 95.25 72 PHE A O 1
ATOM 629 N N . VAL A 1 73 ? 8.517 -4.901 -17.319 1.00 93.62 73 VAL A N 1
ATOM 630 C CA . 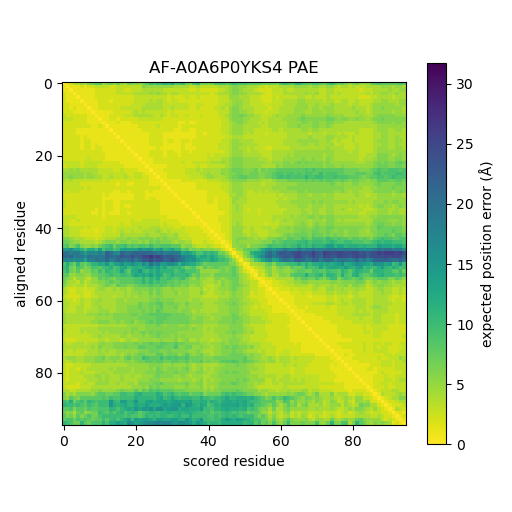VAL A 1 73 ? 7.363 -4.557 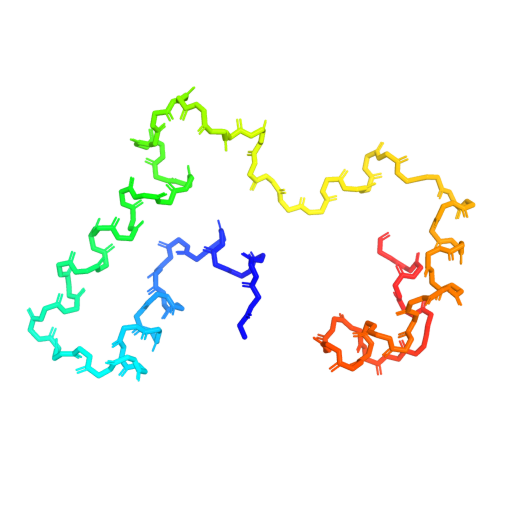-18.166 1.00 93.62 73 VAL A CA 1
ATOM 631 C C . VAL A 1 73 ? 7.098 -5.659 -19.183 1.00 93.62 73 VAL A C 1
ATOM 633 O O . VAL A 1 73 ? 5.984 -6.158 -19.254 1.00 93.62 73 VAL A O 1
ATOM 636 N N . THR A 1 74 ? 8.131 -6.156 -19.868 1.00 94.12 74 THR A N 1
ATOM 637 C CA . THR A 1 74 ? 7.985 -7.273 -20.822 1.00 94.12 74 THR A CA 1
ATOM 638 C C . THR A 1 74 ? 7.278 -8.494 -20.216 1.00 94.12 74 THR A C 1
ATOM 640 O O . THR A 1 74 ? 6.577 -9.213 -20.921 1.00 94.12 74 THR A O 1
ATOM 643 N N . LEU A 1 75 ? 7.475 -8.751 -18.919 1.00 95.06 75 LEU A N 1
ATOM 644 C CA . LEU A 1 75 ? 6.914 -9.910 -18.225 1.00 95.06 75 LEU A CA 1
ATOM 645 C C . LEU A 1 75 ? 5.552 -9.650 -17.563 1.00 95.06 75 LEU A C 1
ATOM 647 O O . LEU A 1 75 ? 4.818 -10.611 -17.347 1.00 95.06 75 LEU A O 1
ATOM 651 N N . PHE A 1 76 ? 5.237 -8.403 -17.193 1.00 95.44 76 PHE A N 1
ATOM 652 C CA . PHE A 1 76 ? 4.124 -8.094 -16.282 1.00 95.44 76 PHE A CA 1
ATOM 653 C C . PHE A 1 76 ? 3.232 -6.919 -16.712 1.00 95.44 76 PHE A C 1
ATOM 655 O O . PHE A 1 76 ? 2.353 -6.531 -15.942 1.00 95.44 76 PHE A O 1
ATOM 662 N N . ASP A 1 77 ? 3.421 -6.339 -17.900 1.00 91.81 77 ASP A N 1
ATOM 663 C CA . ASP A 1 77 ? 2.644 -5.177 -18.368 1.00 91.81 77 ASP A CA 1
ATOM 664 C C . ASP A 1 77 ? 1.125 -5.424 -18.312 1.00 91.81 77 ASP A C 1
ATOM 666 O O . ASP A 1 77 ? 0.352 -4.602 -17.818 1.00 91.81 77 ASP A O 1
ATOM 670 N N . ASP A 1 78 ? 0.686 -6.617 -18.717 1.00 94.12 78 ASP A N 1
ATOM 671 C CA . ASP A 1 78 ? -0.722 -7.005 -18.673 1.00 94.12 78 ASP A CA 1
ATOM 672 C C . ASP A 1 78 ? -1.251 -7.120 -17.232 1.00 94.12 78 ASP A C 1
ATOM 674 O O . ASP A 1 78 ? -2.381 -6.720 -16.941 1.00 94.12 78 ASP A O 1
ATOM 678 N N . VAL A 1 79 ? -0.433 -7.638 -16.312 1.00 94.19 79 VAL A N 1
ATOM 679 C CA . VAL A 1 79 ? -0.756 -7.752 -14.886 1.00 94.19 79 VAL A CA 1
ATOM 680 C C . VAL A 1 79 ? -0.898 -6.369 -14.255 1.00 94.19 79 VAL A C 1
ATOM 682 O O . VAL A 1 79 ? -1.824 -6.156 -13.471 1.00 94.19 79 VAL A O 1
ATOM 685 N N . LEU A 1 80 ? -0.039 -5.411 -14.615 1.00 91.94 80 LEU A N 1
ATOM 686 C CA . LEU A 1 80 ? -0.118 -4.037 -14.111 1.00 91.94 80 LEU A CA 1
ATOM 687 C C . LEU A 1 80 ? -1.434 -3.359 -14.503 1.00 91.94 80 LEU A C 1
ATOM 689 O O . LEU A 1 80 ? -2.040 -2.678 -13.672 1.00 91.94 80 LEU A O 1
ATOM 693 N N . ILE A 1 81 ? -1.909 -3.593 -15.727 1.00 92.75 81 ILE A N 1
ATOM 694 C CA . ILE A 1 81 ? -3.207 -3.092 -16.195 1.00 92.75 81 ILE A CA 1
ATOM 695 C C . ILE A 1 81 ? -4.352 -3.811 -15.468 1.00 92.75 81 ILE A C 1
ATOM 697 O O . ILE A 1 81 ? -5.236 -3.161 -14.910 1.00 92.75 81 ILE A O 1
ATOM 701 N N . LYS A 1 82 ? -4.320 -5.151 -15.392 1.00 93.44 82 LYS A N 1
ATOM 702 C CA . LYS A 1 82 ? -5.355 -5.961 -14.712 1.00 93.44 82 LYS A CA 1
ATOM 703 C C . LYS A 1 82 ? -5.522 -5.590 -13.238 1.00 93.44 82 LYS A C 1
ATOM 705 O O . LYS A 1 82 ? -6.640 -5.542 -12.736 1.00 93.44 82 LYS A O 1
ATOM 710 N N . LEU A 1 83 ? -4.417 -5.321 -12.543 1.00 91.25 83 LEU A N 1
ATOM 711 C CA . LEU A 1 83 ? -4.408 -4.906 -11.138 1.00 91.25 83 LEU A CA 1
ATOM 712 C C . LEU A 1 83 ? -4.624 -3.393 -10.955 1.00 91.25 83 LEU A C 1
ATOM 714 O O . LEU A 1 83 ? -4.541 -2.889 -9.831 1.00 91.25 83 LEU A O 1
ATOM 718 N N . ASN A 1 84 ? -4.912 -2.665 -12.039 1.00 91.06 84 ASN A N 1
ATOM 719 C CA . ASN A 1 84 ? -5.177 -1.228 -12.050 1.00 91.06 84 ASN A CA 1
ATOM 720 C C . ASN A 1 84 ? -4.015 -0.399 -11.463 1.00 91.06 84 ASN A C 1
ATOM 722 O O . ASN A 1 84 ? -4.223 0.618 -10.794 1.00 91.06 84 ASN A O 1
ATOM 726 N N . TYR A 1 85 ? -2.775 -0.868 -11.634 1.00 89.19 85 TYR A N 1
ATOM 727 C CA . TYR A 1 85 ? -1.559 -0.101 -11.349 1.00 89.19 85 TYR A CA 1
ATOM 728 C C . TYR A 1 85 ? -1.205 0.845 -12.493 1.00 89.19 85 TYR A C 1
ATOM 730 O O . TYR A 1 85 ? -0.738 1.948 -12.213 1.00 89.19 85 TYR A O 1
ATOM 738 N N . GLU A 1 86 ? -1.503 0.453 -13.731 1.00 89.94 86 GLU A N 1
ATOM 739 C CA . GLU A 1 86 ? -1.304 1.245 -14.944 1.00 89.94 86 GLU A CA 1
ATOM 740 C C . GLU A 1 86 ? -2.587 1.322 -15.777 1.00 89.94 86 GLU A C 1
ATOM 742 O O . GLU A 1 86 ? -3.459 0.459 -15.672 1.00 89.94 86 GLU A O 1
ATOM 747 N N . LYS A 1 87 ? -2.712 2.374 -16.596 1.00 87.00 87 LYS A N 1
ATOM 748 C CA . LYS A 1 87 ? -3.883 2.601 -17.467 1.00 87.00 87 LYS A CA 1
ATOM 749 C C . LYS A 1 87 ? -3.650 2.181 -18.915 1.00 87.00 87 LYS A C 1
ATOM 751 O O . LYS A 1 87 ? -4.612 1.971 -19.648 1.00 87.00 87 LYS A O 1
ATOM 756 N N . SER A 1 88 ? -2.393 2.093 -19.329 1.00 87.38 88 SER A N 1
ATOM 757 C CA . SER A 1 88 ? -1.991 1.777 -20.693 1.00 87.38 88 SER A CA 1
ATOM 758 C C . SER A 1 88 ? -0.736 0.920 -20.678 1.00 87.38 88 SER A C 1
ATOM 760 O O . SER A 1 88 ? -0.009 0.885 -19.688 1.00 87.38 88 SER A O 1
ATOM 762 N N . GLN A 1 89 ? -0.484 0.240 -21.790 1.00 86.19 89 GLN A N 1
ATOM 763 C CA . GLN A 1 89 ? 0.737 -0.535 -21.970 1.00 86.19 89 GLN A CA 1
ATOM 764 C C . GLN A 1 89 ? 1.968 0.361 -21.845 1.00 86.19 89 GLN A C 1
ATOM 766 O O . GLN A 1 89 ? 1.940 1.521 -22.264 1.00 86.19 89 GLN A O 1
ATOM 771 N N . MET A 1 90 ? 3.037 -0.183 -21.272 1.00 84.06 90 MET A N 1
ATOM 772 C CA . MET A 1 90 ? 4.352 0.451 -21.133 1.00 84.06 90 MET A CA 1
ATOM 773 C C . MET A 1 90 ? 4.419 1.736 -20.288 1.00 84.06 90 MET A C 1
ATOM 775 O O . MET A 1 90 ? 5.530 2.200 -20.034 1.00 84.06 90 MET A O 1
ATOM 779 N N . SER A 1 91 ? 3.310 2.274 -19.759 1.00 84.56 91 SER A N 1
ATOM 780 C CA . SER A 1 91 ? 3.323 3.517 -18.953 1.00 84.56 91 SER A CA 1
ATOM 781 C C . SER A 1 91 ? 4.125 3.400 -17.656 1.00 84.56 91 SER A C 1
ATOM 783 O O . SER A 1 91 ? 4.496 4.398 -17.043 1.00 84.56 91 SER A O 1
ATOM 785 N N . TRP A 1 92 ? 4.435 2.175 -17.234 1.00 86.94 92 TRP A N 1
ATOM 786 C CA . TRP A 1 92 ? 5.293 1.928 -16.083 1.00 86.94 92 TRP A CA 1
ATOM 787 C C . TRP A 1 92 ? 6.761 2.320 -16.321 1.00 86.94 92 TRP A C 1
ATOM 789 O O . TRP A 1 92 ? 7.473 2.613 -15.360 1.00 86.94 92 TRP A O 1
ATOM 799 N N . LEU A 1 93 ? 7.233 2.347 -17.575 1.00 85.62 93 LEU A N 1
ATOM 800 C CA . LEU A 1 93 ? 8.611 2.752 -17.892 1.00 85.62 93 LEU A CA 1
ATOM 801 C C . LEU A 1 93 ? 8.882 4.221 -17.541 1.00 85.62 93 LEU A C 1
ATOM 803 O O . LEU A 1 93 ? 10.019 4.559 -17.206 1.00 85.62 93 LEU A O 1
ATOM 807 N N . ASP A 1 94 ? 7.836 5.050 -17.529 1.00 83.44 94 ASP A N 1
ATOM 808 C CA . ASP A 1 94 ? 7.901 6.483 -17.228 1.00 83.44 94 ASP A CA 1
ATOM 809 C C . ASP A 1 94 ? 7.977 6.796 -15.716 1.00 83.44 94 ASP A C 1
ATOM 811 O O . ASP A 1 94 ? 8.030 7.963 -15.323 1.00 83.44 94 ASP A O 1
ATOM 815 N N . ARG A 1 95 ? 7.974 5.770 -14.847 1.00 76.69 95 ARG A N 1
ATOM 816 C CA . ARG A 1 95 ? 7.972 5.912 -13.377 1.00 76.69 95 ARG A CA 1
ATOM 817 C C . ARG A 1 95 ? 9.339 5.985 -12.700 1.00 76.69 95 ARG A C 1
ATOM 819 O O . ARG A 1 95 ? 10.308 5.304 -13.129 1.00 76.69 95 ARG A O 1
#

Sequence (95 aa):
MKYEDLIQDVNLNLFKEIFQFLGFKERIISRLLKIAYRKSLFSGQVSNKKHIRSGKKEQWKEYFKTIHKERFVTLFDDVLIKLNYEKSQMSWLDR

pLDDT: mean 90.07, std 7.77, range [64.25, 97.56]

Radius of gyration: 17.35 Å; Cα contacts (8 Å, |Δi|>4): 58; chains: 1; bounding box: 39×20×41 Å

Secondary structure (DSSP, 8-state):
--HHHHTT-TT-HHHHHHHHHTT--HHHHHHHHHHHHHHSGGGS-----S--S---TTGGGGT--HHHHHHHHHHHHHHHHHTTS-SSTTGGGG-

Foldseek 3Di:
DDPQCLLVPLVCPVVLVVCVVVPHDPVCSVVSSVVSLCCHPVNVNDDPPPDDPDSDPPCVVVVDDLVNQVVCLVVCQVVCCVVVVDVDRPPSSVD

Solvent-accessible surface area (backbone atoms only — not comparable to full-atom values): 6145 Å² total; per-residue (Å²): 139,57,71,71,56,6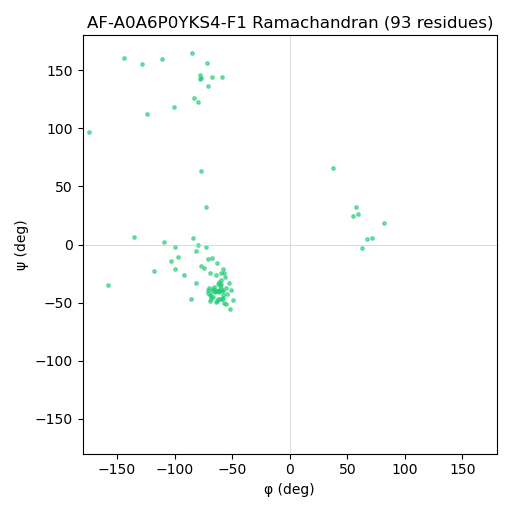0,75,64,39,83,84,40,59,65,59,47,51,51,42,50,74,74,64,55,57,74,91,50,45,68,59,51,52,55,51,50,47,49,66,31,77,85,56,74,63,58,73,95,69,94,82,81,91,79,88,67,74,75,62,59,69,83,72,55,48,71,71,52,50,54,54,47,45,78,74,39,41,68,56,34,41,76,71,66,76,38,94,55,81,69,59,70,74,80,108

Mean predicted aligned error: 5.04 Å